Protein AF-A0ABD1SZ10-F1 (afdb_monomer)

Radius of gyration: 19.36 Å; Cα contacts (8 Å, |Δi|>4): 98; chains: 1; bounding box: 30×52×46 Å

Secondary structure (DSSP, 8-state):
-EEEEETTTEEEEES---PPPP--HHHHSEESPPGGGSS-------STTT------B-HHHHHHHHHHHHHH-GGGTT-EE-HHHHHHS-SSB--TTPPPP-----------

Solvent-accessible surface area (backbone atoms only — not comparable to full-atom values): 7546 Å² total; per-residue (Å²): 129,52,82,41,84,42,95,83,87,46,76,47,76,50,76,95,80,82,86,77,88,76,83,57,59,86,73,54,46,53,35,60,75,54,66,78,78,47,96,74,84,87,86,83,69,95,55,75,102,75,52,79,77,77,65,66,43,33,35,66,58,54,51,52,49,51,54,49,42,33,74,71,35,88,92,37,54,82,44,42,76,41,64,67,52,45,63,69,41,34,75,68,36,61,49,86,65,57,78,77,81,80,78,83,79,77,75,76,81,80,85,128

Organism: NCBI:txid126358

InterPro domains:
  IPR046700 Domain of unknown function DUF6570 [PF20209] (4-83)

Structure (mmCIF, N/CA/C/O backbone):
data_AF-A0ABD1SZ10-F1
#
_entry.id   AF-A0ABD1SZ10-F1
#
loop_
_atom_site.group_PDB
_atom_site.id
_atom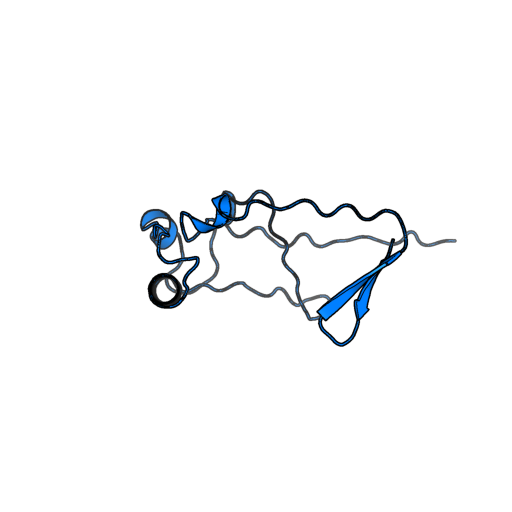_site.type_symbol
_a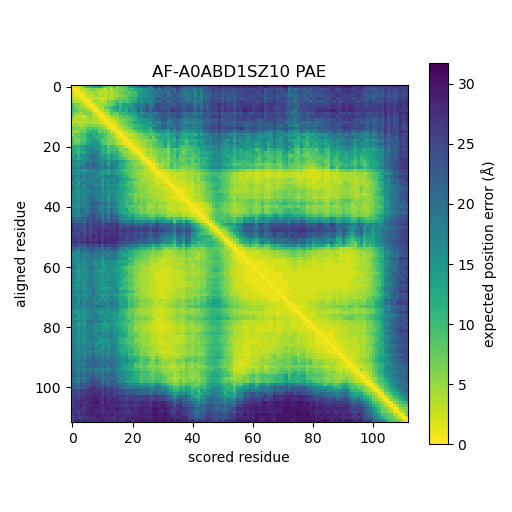tom_site.label_atom_id
_atom_site.label_alt_id
_atom_site.label_comp_id
_atom_site.label_asym_id
_atom_site.label_entity_id
_atom_site.label_seq_id
_atom_site.pdbx_PDB_ins_code
_atom_site.Cartn_x
_atom_site.Cartn_y
_atom_site.Cartn_z
_atom_site.occupancy
_atom_site.B_iso_or_equiv
_atom_site.auth_seq_id
_atom_site.auth_comp_id
_atom_site.auth_asym_id
_atom_site.auth_atom_id
_atom_site.pdbx_PDB_model_num
ATOM 1 N N . MET A 1 1 ? -7.846 29.805 -1.627 1.00 59.97 1 MET A N 1
ATOM 2 C CA . MET A 1 1 ? -8.197 28.885 -0.525 1.00 59.97 1 MET A CA 1
ATOM 3 C C . MET A 1 1 ? -6.897 28.374 0.048 1.00 59.97 1 MET A C 1
ATOM 5 O O . MET A 1 1 ? -6.086 27.885 -0.728 1.00 59.97 1 MET A O 1
ATOM 9 N N . SER A 1 2 ? -6.671 28.538 1.349 1.00 67.12 2 SER A N 1
ATOM 10 C CA . SER A 1 2 ? -5.345 28.290 1.917 1.00 67.12 2 SER A CA 1
ATOM 11 C C . SER A 1 2 ? -5.460 27.585 3.261 1.00 67.12 2 SER A C 1
ATOM 13 O O . SER A 1 2 ? -6.145 28.066 4.167 1.00 67.12 2 SER A O 1
ATOM 15 N N . VAL A 1 3 ? -4.791 26.438 3.365 1.00 71.94 3 VAL A N 1
ATOM 16 C CA . VAL A 1 3 ? -4.627 25.677 4.605 1.00 71.94 3 VAL A CA 1
ATOM 17 C C . VAL A 1 3 ? -3.220 25.945 5.114 1.00 71.94 3 VAL A C 1
ATOM 19 O O . VAL A 1 3 ? -2.247 25.730 4.393 1.00 71.94 3 VAL A O 1
ATOM 22 N N . TYR A 1 4 ? -3.110 26.429 6.347 1.00 74.38 4 TYR A N 1
ATOM 23 C CA . TYR A 1 4 ? -1.829 26.757 6.962 1.00 74.38 4 TYR A CA 1
ATOM 24 C C . TYR A 1 4 ? -1.547 25.792 8.108 1.00 74.38 4 TYR A C 1
ATOM 26 O O . TYR A 1 4 ? -2.384 25.618 8.996 1.00 74.38 4 TYR A O 1
ATOM 34 N N . LEU A 1 5 ? -0.355 25.193 8.105 1.00 75.56 5 LEU A N 1
ATOM 35 C CA . LEU A 1 5 ? 0.141 24.406 9.229 1.00 75.56 5 LEU A CA 1
ATOM 36 C C . LEU A 1 5 ? 0.782 25.357 10.246 1.00 75.56 5 LEU A C 1
ATOM 38 O O . LEU A 1 5 ? 1.835 25.940 9.985 1.00 75.56 5 LEU A O 1
ATOM 42 N N . VAL A 1 6 ? 0.149 25.527 11.403 1.00 81.94 6 VAL A N 1
ATOM 43 C CA . VAL A 1 6 ? 0.709 26.312 12.505 1.00 81.94 6 VAL A CA 1
ATOM 44 C C . VAL A 1 6 ? 1.620 25.404 13.334 1.00 81.94 6 VAL A C 1
ATOM 46 O O . VAL A 1 6 ? 1.315 24.231 13.570 1.00 81.94 6 VAL A O 1
ATOM 49 N N . LYS A 1 7 ? 2.765 25.934 13.782 1.00 67.44 7 LYS A N 1
ATOM 50 C CA . LYS A 1 7 ? 3.649 25.239 14.732 1.00 67.44 7 LYS A CA 1
ATOM 51 C C . LYS A 1 7 ? 2.823 24.803 15.950 1.00 67.44 7 LYS A C 1
ATOM 53 O O . LYS A 1 7 ? 2.261 25.650 16.631 1.00 67.44 7 LYS A O 1
ATOM 58 N N . GLY A 1 8 ? 2.755 23.493 16.200 1.00 74.25 8 GLY A N 1
ATOM 59 C CA . GLY A 1 8 ? 1.891 22.904 17.234 1.00 74.25 8 GLY A CA 1
ATOM 60 C C . GLY A 1 8 ? 0.752 22.019 16.710 1.00 74.25 8 GLY A C 1
ATOM 61 O O . GLY A 1 8 ? -0.174 21.745 17.459 1.00 74.25 8 GLY A O 1
ATOM 62 N N . GLN A 1 9 ? 0.814 21.570 15.448 1.00 66.31 9 GLN A N 1
ATOM 63 C CA . GLN A 1 9 ? -0.167 20.668 14.810 1.00 66.31 9 GLN A CA 1
ATOM 64 C C . GLN A 1 9 ? -1.591 21.238 14.669 1.00 66.31 9 GLN A C 1
ATOM 66 O O . GLN A 1 9 ? -2.528 20.507 14.364 1.00 66.31 9 GLN A O 1
ATOM 71 N N . GLN A 1 10 ? -1.766 22.548 14.841 1.00 76.31 10 GLN A N 1
ATOM 72 C CA . GLN A 1 10 ? -3.039 23.210 14.571 1.00 76.31 10 GLN A CA 1
ATOM 73 C C . GLN A 1 10 ? -3.091 23.671 13.115 1.00 76.31 10 GLN A C 1
ATOM 75 O O . GLN A 1 10 ? -2.165 24.314 12.614 1.00 76.31 10 GLN A O 1
ATOM 80 N N . TYR A 1 11 ? -4.190 23.362 12.435 1.00 79.44 11 TYR A N 1
ATOM 81 C CA . TYR A 1 11 ? -4.465 23.867 11.096 1.00 79.44 11 TYR A CA 1
ATOM 82 C C . TYR A 1 11 ? -5.272 25.162 11.193 1.00 79.44 11 TYR A C 1
ATOM 84 O O . TYR A 1 11 ? -6.282 25.222 11.895 1.00 79.44 11 TYR A O 1
ATOM 92 N N . LYS A 1 12 ? -4.836 26.205 10.481 1.00 76.69 12 LYS A N 1
ATOM 93 C CA . LYS A 1 12 ? -5.605 27.442 10.303 1.00 76.69 12 LYS A CA 1
ATOM 94 C C . LYS A 1 12 ? -6.169 27.474 8.889 1.00 76.69 12 LYS A C 1
ATOM 96 O O . LYS A 1 12 ? -5.446 27.229 7.923 1.00 76.69 12 LYS A O 1
ATOM 101 N N . TYR A 1 13 ? -7.447 27.809 8.778 1.00 81.06 13 TYR A N 1
ATOM 102 C CA . TYR A 1 13 ? -8.185 27.809 7.519 1.00 81.06 13 TYR A CA 1
ATOM 103 C C . TYR A 1 13 ? -8.595 29.237 7.147 1.00 81.06 13 TYR A C 1
ATOM 105 O O . TYR A 1 13 ? -8.999 30.011 8.016 1.00 81.06 13 TYR A O 1
ATOM 113 N N . SER A 1 14 ? -8.467 29.597 5.867 1.00 81.19 14 SER A N 1
ATOM 114 C CA . SER A 1 14 ? -8.984 30.855 5.311 1.00 81.19 14 SER A CA 1
ATOM 115 C C . SER A 1 14 ? -9.925 30.561 4.138 1.00 81.19 14 SER A C 1
ATOM 117 O O . SER A 1 14 ? -9.512 29.938 3.152 1.00 81.19 14 SER A O 1
ATOM 119 N N . GLY A 1 15 ? -11.184 31.001 4.264 1.00 78.62 15 GLY A N 1
ATOM 120 C CA . GLY A 1 15 ? -12.304 30.667 3.372 1.00 78.62 15 GLY A CA 1
ATOM 121 C C . GLY A 1 15 ? -13.161 29.493 3.874 1.00 78.62 15 GLY A C 1
ATOM 122 O O . GLY A 1 15 ? -12.976 29.015 4.991 1.00 78.62 15 GLY A O 1
ATOM 123 N N . ASN A 1 16 ? -14.097 29.022 3.044 1.00 79.38 16 ASN A N 1
ATOM 124 C CA . ASN A 1 16 ? -14.926 27.849 3.344 1.00 79.38 16 ASN A CA 1
ATOM 125 C C . ASN A 1 16 ? -14.114 26.570 3.099 1.00 79.38 16 ASN A C 1
ATOM 127 O O . ASN A 1 16 ? -13.815 26.244 1.953 1.00 79.38 16 ASN A O 1
ATOM 131 N N . VAL A 1 17 ? -13.754 25.857 4.166 1.00 70.75 17 VAL A N 1
ATOM 132 C CA . VAL A 1 17 ? -13.080 24.555 4.087 1.00 70.75 17 VAL A CA 1
ATOM 133 C C . VAL A 1 17 ? -14.035 23.487 4.59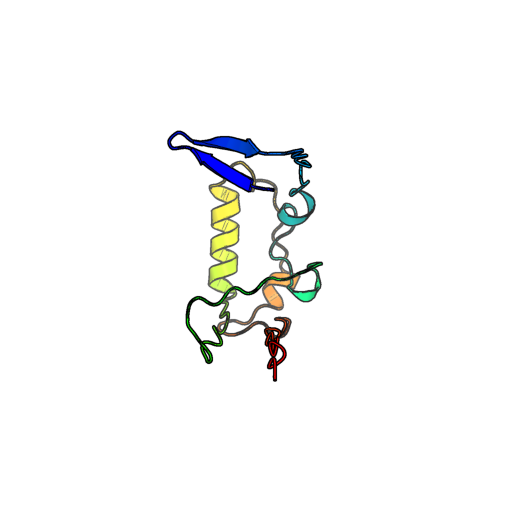4 1.00 70.75 17 VAL A C 1
ATOM 135 O O . VAL A 1 17 ? -14.527 23.575 5.716 1.00 70.75 17 VAL A O 1
ATOM 138 N N . ILE A 1 18 ? -14.283 22.477 3.765 1.00 72.25 18 ILE A N 1
ATOM 139 C CA . ILE A 1 18 ? -15.042 21.283 4.131 1.00 72.25 18 ILE A CA 1
ATOM 140 C C . ILE A 1 18 ? -14.069 20.112 4.028 1.00 72.25 18 ILE A C 1
ATOM 142 O O . ILE A 1 18 ? -13.529 19.851 2.956 1.00 72.25 18 ILE A O 1
ATOM 146 N N . ASN A 1 19 ? -13.820 19.436 5.149 1.00 70.12 19 ASN A N 1
ATOM 147 C CA . ASN A 1 19 ? -13.057 18.192 5.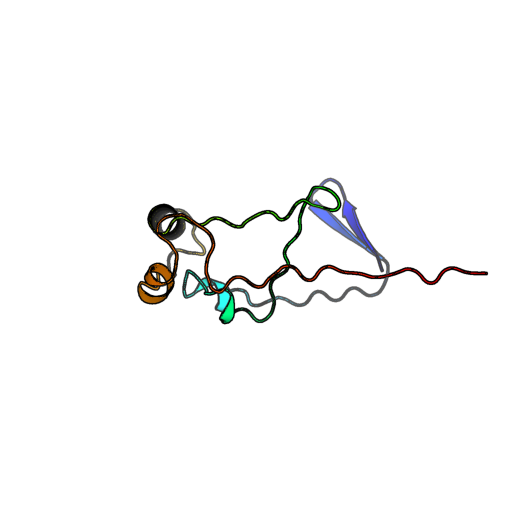167 1.00 70.12 19 ASN A CA 1
ATOM 148 C C . ASN A 1 19 ? -14.043 17.028 5.090 1.00 70.12 19 ASN A C 1
ATOM 150 O O . ASN A 1 19 ? -14.941 16.926 5.926 1.00 70.12 19 ASN A O 1
ATOM 154 N N . PHE A 1 20 ? -13.859 16.145 4.115 1.00 74.25 20 PHE A N 1
ATOM 155 C CA . PHE A 1 20 ? -14.582 14.881 4.058 1.00 74.25 20 PHE A CA 1
ATOM 156 C C . PHE A 1 20 ? -13.737 13.805 4.734 1.00 74.25 20 PHE A C 1
ATOM 158 O O . PHE A 1 20 ? -12.543 13.686 4.456 1.00 74.25 20 PHE A O 1
ATOM 165 N N . ALA A 1 21 ? -14.343 13.033 5.635 1.00 69.12 21 ALA A N 1
ATOM 166 C CA . ALA A 1 21 ? -13.700 11.835 6.152 1.00 69.12 21 ALA A CA 1
ATOM 167 C C . ALA A 1 21 ? -13.562 10.839 4.993 1.00 69.12 21 ALA A C 1
ATOM 169 O O . ALA A 1 21 ? -14.563 10.419 4.415 1.00 69.12 21 ALA A O 1
ATOM 170 N N . GLN A 1 22 ? -12.327 10.508 4.625 1.00 70.12 22 GLN A N 1
ATOM 171 C CA . GLN A 1 22 ? -12.063 9.481 3.628 1.00 70.12 22 GLN A CA 1
ATOM 172 C C . GLN A 1 22 ? -12.071 8.120 4.325 1.00 70.12 22 GLN A C 1
ATOM 174 O O . GLN A 1 22 ? -11.305 7.903 5.266 1.00 70.12 22 GLN A O 1
ATOM 179 N N . ASP A 1 23 ? -12.935 7.212 3.874 1.00 71.38 23 ASP A N 1
ATOM 180 C CA . ASP A 1 23 ? -12.879 5.820 4.309 1.00 71.38 23 ASP A CA 1
ATOM 181 C C . ASP A 1 23 ? -11.689 5.129 3.638 1.00 71.38 23 ASP A C 1
ATOM 183 O O . ASP A 1 23 ? -11.696 4.841 2.440 1.00 71.38 23 ASP A O 1
ATOM 187 N N . VAL A 1 24 ? -10.636 4.913 4.420 1.00 71.38 24 VAL A N 1
ATOM 188 C CA . VAL A 1 24 ? -9.396 4.270 3.972 1.00 71.38 24 VAL A CA 1
ATOM 189 C C . VAL A 1 24 ? -9.394 2.762 4.215 1.00 71.38 24 VAL A C 1
ATOM 191 O O . VAL A 1 24 ? -8.471 2.091 3.757 1.00 71.38 24 VAL A O 1
ATOM 194 N N . ASN A 1 25 ? -10.407 2.214 4.898 1.00 69.44 25 ASN A N 1
ATOM 195 C CA . ASN A 1 25 ? -10.447 0.784 5.222 1.00 69.44 25 ASN A CA 1
ATOM 196 C C . ASN A 1 25 ? -10.526 -0.063 3.948 1.00 69.44 25 ASN A C 1
ATOM 198 O O . ASN A 1 25 ? -9.791 -1.036 3.810 1.00 69.44 25 ASN A O 1
ATOM 202 N N . SER A 1 26 ? -11.289 0.406 2.953 1.00 69.25 26 SER A N 1
ATOM 203 C CA . SER A 1 26 ? -11.389 -0.236 1.634 1.00 69.25 26 SER A CA 1
ATOM 204 C C . SER A 1 26 ? -10.036 -0.463 0.939 1.00 69.25 26 SER A C 1
ATOM 206 O O . SER A 1 26 ? -9.894 -1.414 0.176 1.00 69.25 26 SER A O 1
ATOM 208 N N . ILE A 1 27 ? -9.029 0.373 1.225 1.00 68.38 27 ILE A N 1
ATOM 209 C CA . ILE A 1 27 ? -7.673 0.298 0.653 1.00 68.38 27 ILE A CA 1
ATOM 210 C C . ILE A 1 27 ? -6.717 -0.483 1.576 1.00 68.38 27 ILE A C 1
ATOM 212 O O . ILE A 1 27 ? -5.609 -0.844 1.186 1.00 68.38 27 ILE A O 1
ATOM 216 N N . ALA A 1 28 ? -7.106 -0.741 2.823 1.00 73.88 28 ALA A N 1
ATOM 217 C CA . ALA A 1 28 ? -6.248 -1.374 3.817 1.00 73.88 28 ALA A CA 1
ATOM 218 C C . ALA A 1 28 ? -6.591 -2.850 4.066 1.00 73.88 28 ALA A C 1
ATOM 220 O O . ALA A 1 28 ? -5.718 -3.584 4.520 1.00 73.88 28 ALA A O 1
ATOM 221 N N . ASP A 1 29 ? -7.807 -3.304 3.753 1.00 85.81 29 ASP A N 1
ATOM 222 C CA . ASP A 1 29 ? -8.278 -4.646 4.127 1.00 85.81 29 ASP A CA 1
ATOM 223 C C . ASP A 1 29 ? -7.522 -5.789 3.429 1.00 85.81 29 ASP A C 1
ATOM 225 O O . ASP A 1 29 ? -7.256 -6.829 4.042 1.00 85.81 29 ASP A O 1
ATOM 229 N N . VAL A 1 30 ? -7.148 -5.612 2.157 1.00 89.44 30 VAL A N 1
ATOM 230 C CA . VAL A 1 30 ? -6.441 -6.625 1.357 1.00 89.44 30 VAL A CA 1
ATOM 231 C C . VAL A 1 30 ? -5.192 -6.018 0.732 1.00 89.44 30 VAL A C 1
ATOM 233 O O . VAL A 1 30 ? -5.278 -5.074 -0.041 1.00 89.44 30 VAL A O 1
ATOM 236 N N . LEU A 1 31 ? -4.018 -6.570 1.041 1.00 90.56 31 LEU A N 1
ATOM 237 C CA . LEU A 1 31 ? -2.731 -6.064 0.555 1.00 90.56 31 LEU A CA 1
ATOM 238 C C . LEU A 1 31 ? -1.873 -7.179 -0.058 1.00 90.56 31 LEU A C 1
ATOM 240 O O . LEU A 1 31 ? -1.929 -8.314 0.413 1.00 90.56 31 LEU A O 1
ATOM 244 N N . PRO A 1 32 ? -0.996 -6.881 -1.030 1.00 88.50 32 PRO A N 1
ATOM 245 C CA . PRO A 1 32 ? -0.814 -5.591 -1.696 1.00 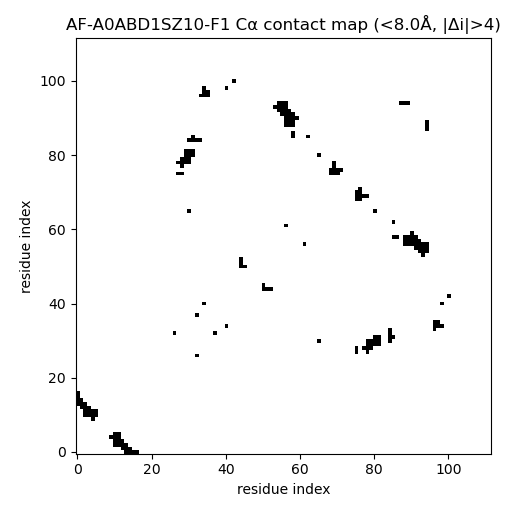88.50 32 PRO A CA 1
ATOM 246 C C . PRO A 1 32 ? -1.864 -5.361 -2.794 1.00 88.50 32 PRO A C 1
ATOM 248 O O . PRO A 1 32 ? -2.246 -6.302 -3.486 1.00 88.50 32 PRO A O 1
ATOM 251 N N . PHE A 1 33 ? -2.279 -4.105 -2.984 1.00 85.19 33 PHE A N 1
ATOM 252 C CA . PHE A 1 33 ? -3.071 -3.709 -4.152 1.00 85.19 33 PHE A CA 1
ATOM 253 C C . PHE A 1 33 ? -2.216 -3.740 -5.414 1.00 85.19 33 PHE A C 1
ATOM 255 O O . PHE A 1 33 ? -1.046 -3.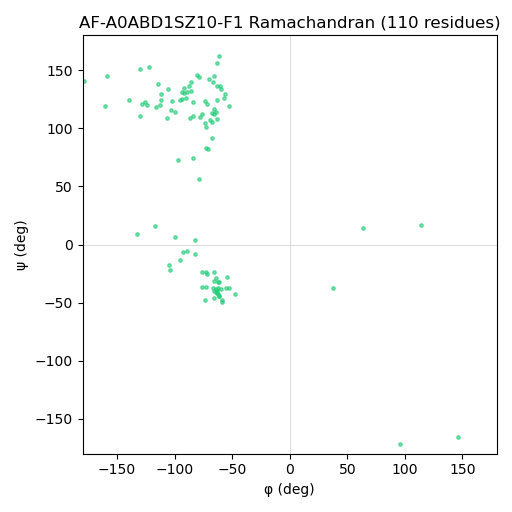340 -5.394 1.00 85.19 33 PHE A O 1
ATOM 262 N N . LYS A 1 34 ? -2.810 -4.170 -6.527 1.00 83.06 34 LYS A N 1
ATOM 263 C CA . LYS A 1 34 ? -2.176 -4.018 -7.833 1.00 83.06 34 LYS A CA 1
ATOM 264 C C . LYS A 1 34 ? -2.357 -2.584 -8.317 1.00 83.06 34 LYS A C 1
ATOM 266 O O . LYS A 1 34 ? -3.430 -2.017 -8.117 1.00 83.06 34 LYS A O 1
ATOM 271 N N . PRO A 1 35 ? -1.363 -2.013 -9.013 1.00 79.94 35 PRO A N 1
ATOM 272 C CA . PRO A 1 35 ? -1.504 -0.695 -9.619 1.00 79.94 35 PRO A CA 1
ATOM 273 C C . PRO A 1 35 ? -2.753 -0.561 -10.507 1.00 79.94 35 PRO A C 1
ATOM 275 O O . PRO A 1 35 ? -3.424 0.463 -10.464 1.00 79.94 35 PRO A O 1
ATOM 278 N N . ALA A 1 36 ? -3.105 -1.615 -11.249 1.00 80.38 36 ALA A N 1
ATOM 279 C CA . ALA A 1 36 ? -4.279 -1.644 -12.123 1.00 80.38 36 ALA A CA 1
ATOM 280 C C . ALA A 1 36 ? -5.630 -1.554 -11.384 1.00 80.38 36 ALA A C 1
ATOM 282 O O . ALA A 1 36 ? -6.617 -1.132 -11.980 1.00 80.38 36 ALA A O 1
ATOM 283 N N . ASP A 1 37 ? -5.677 -1.928 -10.101 1.00 81.19 37 ASP A N 1
ATOM 284 C CA . ASP A 1 37 ? -6.905 -1.923 -9.295 1.00 81.19 37 ASP A CA 1
ATOM 285 C C . ASP A 1 37 ? -7.129 -0.572 -8.584 1.00 81.19 37 ASP A C 1
ATOM 287 O O . ASP A 1 37 ? -8.157 -0.359 -7.939 1.00 81.19 37 ASP A O 1
ATOM 291 N N . LEU A 1 38 ? -6.168 0.355 -8.679 1.00 80.44 38 LEU A N 1
ATOM 292 C CA . LEU A 1 38 ? -6.251 1.679 -8.068 1.00 80.44 38 LEU A CA 1
ATOM 293 C C . LEU A 1 38 ? -6.946 2.668 -9.009 1.00 80.44 38 LEU A C 1
ATOM 295 O O . LEU A 1 38 ? -6.627 2.762 -10.190 1.00 80.44 38 LEU A O 1
ATOM 299 N N . SER A 1 39 ? -7.852 3.483 -8.464 1.00 80.50 39 SER A N 1
ATOM 300 C CA . SER A 1 39 ? -8.582 4.496 -9.240 1.00 80.50 39 SER A CA 1
ATOM 301 C C . SER A 1 39 ? -7.680 5.590 -9.818 1.00 80.50 39 SER A C 1
ATOM 303 O O . SER A 1 39 ? -8.017 6.204 -10.825 1.00 80.50 39 SER A O 1
ATOM 305 N N . ALA A 1 40 ? -6.561 5.877 -9.151 1.00 77.00 40 ALA A N 1
ATOM 306 C CA . ALA A 1 40 ? -5.559 6.833 -9.598 1.00 77.00 40 ALA A CA 1
ATOM 307 C C . ALA A 1 40 ? -4.214 6.554 -8.917 1.00 77.00 40 ALA A C 1
ATOM 309 O O . ALA A 1 40 ? -4.168 6.194 -7.739 1.00 77.00 40 ALA A O 1
ATOM 310 N N . ILE A 1 41 ? -3.117 6.784 -9.642 1.00 75.94 41 ILE A N 1
ATOM 311 C CA . ILE A 1 41 ? -1.749 6.709 -9.119 1.00 75.94 41 ILE A CA 1
ATOM 312 C C . ILE A 1 41 ? -1.054 8.030 -9.424 1.00 75.94 41 ILE A C 1
ATOM 314 O O . ILE A 1 41 ? -0.953 8.430 -10.581 1.00 75.94 41 ILE A O 1
ATOM 318 N N . LEU A 1 42 ? -0.557 8.701 -8.384 1.00 75.44 42 LEU A N 1
ATOM 319 C CA . LEU A 1 42 ? 0.260 9.903 -8.521 1.00 75.44 42 LEU A CA 1
ATOM 320 C C . LEU A 1 42 ? 1.730 9.553 -8.285 1.00 75.44 42 LEU A C 1
ATOM 322 O O . LEU A 1 42 ? 2.120 9.182 -7.178 1.00 75.44 42 LEU A O 1
ATOM 326 N N . ILE A 1 43 ? 2.554 9.714 -9.319 1.00 72.19 43 ILE A N 1
ATOM 327 C CA . ILE A 1 43 ? 4.005 9.536 -9.240 1.00 72.19 43 ILE A CA 1
ATOM 328 C C . ILE A 1 43 ? 4.659 10.914 -9.122 1.00 72.19 43 ILE A C 1
ATOM 330 O O . ILE A 1 43 ? 4.608 11.709 -10.054 1.00 72.19 43 ILE A O 1
ATOM 334 N N . VAL A 1 44 ? 5.299 11.200 -7.984 1.00 68.44 44 VAL A N 1
ATOM 335 C CA . VAL A 1 44 ? 6.026 12.463 -7.767 1.00 68.44 44 VAL A CA 1
ATOM 336 C C . VAL A 1 44 ? 7.532 12.208 -7.816 1.00 68.44 44 VAL A C 1
ATOM 338 O O . VAL A 1 44 ? 8.107 11.618 -6.896 1.00 68.44 44 VAL A O 1
ATOM 341 N N . SER A 1 45 ? 8.203 12.673 -8.872 1.00 63.66 45 SER A N 1
ATOM 342 C CA . SER A 1 45 ? 9.664 12.646 -8.966 1.00 63.66 45 SER A CA 1
ATOM 343 C C . SER A 1 45 ? 10.260 13.939 -8.390 1.00 63.66 45 SER A C 1
ATOM 345 O O . SER A 1 45 ? 9.911 15.054 -8.765 1.00 63.66 45 SER A O 1
ATOM 347 N N . ARG A 1 46 ? 11.193 13.812 -7.437 1.00 61.78 46 ARG A N 1
ATOM 348 C CA . ARG A 1 46 ? 12.037 14.932 -6.979 1.00 61.78 46 ARG A CA 1
ATOM 349 C C . ARG A 1 46 ? 13.376 14.880 -7.699 1.00 61.78 46 ARG A C 1
ATOM 351 O O . ARG A 1 46 ? 14.351 14.472 -7.076 1.00 61.78 46 ARG A O 1
ATOM 358 N N . THR A 1 47 ? 13.428 15.216 -8.987 1.00 52.00 47 THR A N 1
ATOM 359 C CA . THR A 1 47 ? 14.617 15.758 -9.692 1.00 52.00 47 THR A CA 1
ATOM 360 C C . THR A 1 47 ? 14.266 16.037 -11.158 1.00 52.00 47 THR A C 1
ATOM 362 O O . THR A 1 47 ? 13.479 15.308 -11.745 1.00 52.00 47 THR A O 1
ATOM 365 N N . GLY A 1 48 ? 14.779 17.142 -11.709 1.00 55.91 48 GLY A N 1
ATOM 366 C CA . GLY A 1 48 ? 14.306 17.746 -12.960 1.00 55.91 48 GLY A CA 1
ATOM 367 C C . GLY A 1 48 ? 14.426 16.882 -14.219 1.00 55.91 48 GLY A C 1
ATOM 368 O 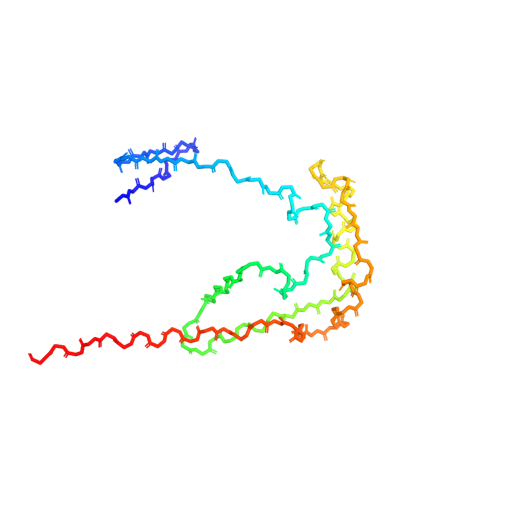O . GLY A 1 48 ? 15.187 15.922 -14.224 1.00 55.91 48 GLY A O 1
ATOM 369 N N . ALA A 1 49 ? 13.666 17.294 -15.244 1.00 52.66 49 ALA A N 1
ATOM 370 C CA . ALA A 1 49 ? 13.579 16.917 -16.670 1.00 52.66 49 ALA A CA 1
ATOM 371 C C . ALA A 1 49 ? 13.749 15.442 -17.102 1.00 52.66 49 ALA A C 1
ATOM 373 O O . ALA A 1 49 ? 13.044 15.016 -18.001 1.00 52.66 49 ALA A O 1
ATOM 374 N N . ASN A 1 50 ? 14.628 14.652 -16.484 1.00 52.00 50 ASN A N 1
ATOM 375 C CA . ASN A 1 50 ? 15.020 13.312 -16.929 1.00 52.00 50 ASN A CA 1
ATOM 376 C C . ASN A 1 50 ? 15.020 12.254 -15.808 1.00 52.00 50 ASN A C 1
ATOM 378 O O . ASN A 1 50 ? 15.509 11.143 -16.008 1.00 52.00 50 ASN A O 1
ATOM 382 N N . ALA A 1 51 ? 14.515 12.558 -14.607 1.00 51.94 51 ALA A N 1
ATOM 383 C CA . ALA A 1 51 ? 14.491 11.586 -13.514 1.00 51.94 51 ALA A CA 1
ATOM 384 C C . ALA A 1 51 ? 13.259 10.668 -13.601 1.00 51.94 51 ALA A C 1
ATOM 386 O O . ALA A 1 51 ? 12.323 10.780 -12.805 1.00 51.94 51 ALA A O 1
ATOM 387 N N . ILE A 1 52 ? 13.274 9.722 -14.545 1.00 54.84 52 ILE A N 1
ATOM 388 C CA . ILE A 1 52 ? 12.383 8.557 -14.500 1.00 54.84 52 ILE A CA 1
ATOM 389 C C . ILE A 1 52 ? 12.833 7.718 -13.301 1.00 54.84 52 ILE A C 1
ATOM 391 O O . ILE A 1 52 ? 13.746 6.897 -13.396 1.00 54.84 52 ILE A O 1
ATOM 395 N N . LYS A 1 53 ? 12.238 7.951 -12.127 1.00 56.56 53 LYS A N 1
ATOM 396 C CA . LYS A 1 53 ? 12.416 7.031 -11.003 1.00 56.56 53 LYS A CA 1
ATOM 397 C C . LYS A 1 53 ? 11.702 5.733 -11.349 1.00 56.56 53 LYS A C 1
ATOM 399 O O . LYS A 1 53 ? 10.478 5.667 -11.341 1.00 56.56 53 LYS A O 1
ATOM 404 N N . GLN A 1 54 ? 12.493 4.715 -11.653 1.00 63.88 54 GLN A N 1
ATOM 405 C CA . GLN A 1 54 ? 12.027 3.345 -11.777 1.00 63.88 54 GLN A CA 1
ATOM 406 C C . GLN A 1 54 ? 11.593 2.868 -10.385 1.00 63.88 54 GLN A C 1
ATOM 408 O O . GLN A 1 54 ? 12.409 2.791 -9.465 1.00 63.88 54 GLN A O 1
ATOM 413 N N . PHE A 1 55 ? 10.295 2.621 -10.202 1.00 73.12 55 PHE A N 1
ATOM 414 C CA . PHE A 1 55 ? 9.792 1.955 -9.003 1.00 73.12 55 PHE A CA 1
ATOM 415 C C . PHE A 1 55 ? 10.179 0.484 -9.088 1.00 73.12 55 PHE A C 1
ATOM 417 O O . PHE A 1 55 ? 9.545 -0.285 -9.806 1.00 73.12 55 PHE A O 1
ATOM 424 N N . CYS A 1 56 ? 11.236 0.108 -8.375 1.00 79.75 56 CYS A N 1
ATOM 425 C CA . CYS A 1 56 ? 11.619 -1.288 -8.226 1.00 79.75 56 CYS A CA 1
ATOM 426 C C . CYS A 1 56 ? 10.969 -1.866 -6.971 1.00 79.75 56 CYS A C 1
ATOM 428 O O . CYS A 1 56 ? 11.001 -1.254 -5.902 1.00 79.75 56 CYS A O 1
ATOM 430 N N . VAL A 1 57 ? 10.405 -3.057 -7.113 1.00 85.56 57 VAL A N 1
ATOM 431 C CA . VAL A 1 57 ? 9.818 -3.836 -6.030 1.00 85.56 57 VAL A CA 1
ATOM 432 C C . VAL A 1 57 ? 10.508 -5.191 -5.946 1.00 85.56 57 VAL A C 1
ATOM 434 O O . VAL A 1 57 ? 11.013 -5.723 -6.938 1.00 85.56 57 VAL A O 1
ATOM 437 N N . CYS A 1 58 ? 10.513 -5.762 -4.747 1.00 90.06 58 CYS A N 1
ATOM 438 C CA . CYS A 1 58 ? 11.063 -7.083 -4.493 1.00 90.06 58 CYS A CA 1
ATOM 439 C C . CYS A 1 58 ? 10.022 -7.886 -3.727 1.00 90.06 58 CYS A C 1
ATOM 441 O O . CYS A 1 58 ? 9.773 -7.629 -2.547 1.00 90.06 58 CYS A O 1
ATOM 443 N N . ARG A 1 59 ? 9.449 -8.901 -4.384 1.00 91.25 59 ARG A N 1
ATOM 444 C CA . ARG A 1 59 ? 8.366 -9.723 -3.825 1.00 91.25 59 ARG A CA 1
ATOM 445 C C . ARG A 1 59 ? 8.639 -10.213 -2.403 1.00 91.25 59 ARG A C 1
ATOM 447 O O . ARG A 1 59 ? 7.731 -10.240 -1.576 1.00 91.25 59 ARG A O 1
ATOM 454 N N . GLU A 1 60 ? 9.864 -10.655 -2.123 1.00 92.50 60 GLU A N 1
ATOM 455 C CA . GLU A 1 60 ? 10.195 -11.202 -0.805 1.00 92.50 60 GLU A CA 1
ATOM 456 C C . GLU A 1 60 ? 10.288 -10.106 0.262 1.00 92.50 60 GLU A C 1
ATOM 458 O O . GLU A 1 60 ? 9.819 -10.307 1.384 1.00 92.50 60 GLU A O 1
ATOM 463 N N . TYR A 1 61 ? 10.810 -8.932 -0.098 1.00 92.38 61 TYR A N 1
ATOM 464 C CA . TYR A 1 61 ? 10.845 -7.778 0.795 1.00 92.38 61 TYR A CA 1
ATOM 465 C C . TYR A 1 61 ? 9.432 -7.275 1.106 1.00 92.38 61 TYR A C 1
ATOM 467 O O . TYR A 1 61 ? 9.090 -7.103 2.275 1.00 92.38 61 TYR A O 1
ATOM 475 N N . ASP A 1 62 ? 8.580 -7.144 0.087 1.00 91.12 62 ASP A N 1
ATOM 476 C CA . ASP A 1 62 ? 7.193 -6.700 0.253 1.00 91.12 62 ASP A CA 1
ATOM 477 C C . ASP A 1 62 ? 6.397 -7.677 1.120 1.00 91.12 62 ASP A C 1
ATOM 479 O O . ASP A 1 62 ? 5.687 -7.278 2.045 1.00 91.12 62 ASP A O 1
ATOM 483 N N . ARG A 1 63 ? 6.579 -8.986 0.905 1.00 93.44 63 ARG A N 1
ATOM 484 C CA . ARG A 1 63 ? 5.970 -10.024 1.744 1.00 93.44 63 ARG A CA 1
ATOM 485 C C . ARG A 1 63 ? 6.390 -9.880 3.209 1.00 93.44 63 ARG A C 1
ATOM 487 O O . ARG A 1 63 ? 5.540 -9.951 4.097 1.00 93.44 63 ARG A O 1
ATOM 494 N N . GLN A 1 64 ? 7.683 -9.701 3.480 1.00 94.56 64 GLN A N 1
ATOM 495 C CA . GLN A 1 64 ? 8.187 -9.524 4.845 1.00 94.56 64 GLN A CA 1
ATOM 496 C C . GLN A 1 64 ? 7.688 -8.218 5.473 1.00 94.56 64 GLN A C 1
ATOM 498 O O . GLN A 1 64 ? 7.299 -8.214 6.644 1.00 94.56 64 GLN A O 1
ATOM 503 N N . ALA A 1 65 ? 7.638 -7.135 4.699 1.00 93.00 65 ALA A N 1
ATOM 504 C CA . ALA A 1 65 ? 7.120 -5.847 5.136 1.00 93.00 65 ALA A CA 1
ATOM 505 C C . ALA A 1 65 ? 5.638 -5.937 5.528 1.00 93.00 65 ALA A C 1
ATOM 507 O O . ALA A 1 65 ? 5.273 -5.468 6.604 1.00 93.00 65 ALA A O 1
ATOM 508 N N . LEU A 1 66 ? 4.802 -6.612 4.731 1.00 93.06 66 LEU A N 1
ATOM 509 C CA . LEU A 1 66 ? 3.384 -6.826 5.044 1.00 93.06 66 LEU A CA 1
ATOM 510 C C . LEU A 1 66 ? 3.185 -7.676 6.304 1.00 93.06 66 LEU A C 1
ATOM 512 O O . LEU A 1 66 ? 2.347 -7.356 7.147 1.00 93.06 66 LEU A O 1
ATOM 516 N N . VAL A 1 67 ? 3.987 -8.731 6.483 1.00 94.31 67 VAL A N 1
ATOM 517 C CA . VAL A 1 67 ? 3.964 -9.536 7.717 1.00 94.31 67 VAL A CA 1
ATOM 518 C C . VAL A 1 67 ? 4.344 -8.679 8.926 1.00 94.31 67 VAL A C 1
ATOM 520 O O . VAL A 1 67 ? 3.667 -8.723 9.955 1.00 94.31 67 VAL A O 1
ATOM 523 N N . ARG A 1 68 ? 5.390 -7.856 8.797 1.00 94.69 68 ARG A N 1
ATOM 524 C CA . ARG A 1 68 ? 5.819 -6.934 9.853 1.00 94.69 68 ARG A CA 1
ATOM 525 C C . ARG A 1 68 ? 4.738 -5.898 10.158 1.00 94.69 68 ARG A C 1
ATOM 527 O O . ARG A 1 68 ? 4.497 -5.621 11.332 1.00 94.69 68 ARG A O 1
ATOM 534 N N . LEU A 1 69 ? 4.082 -5.353 9.137 1.00 92.62 69 LEU A N 1
ATOM 535 C CA . LEU A 1 69 ? 2.998 -4.385 9.278 1.00 92.62 69 LEU A CA 1
ATOM 536 C C . LEU A 1 69 ? 1.847 -4.978 10.096 1.00 92.62 69 LEU A C 1
ATOM 538 O O . LEU A 1 69 ? 1.442 -4.388 11.097 1.00 92.62 69 LEU A O 1
ATOM 542 N N . LYS A 1 70 ? 1.413 -6.192 9.738 1.00 92.44 70 LYS A N 1
ATOM 543 C CA . LYS A 1 70 ? 0.348 -6.922 10.434 1.00 92.44 70 LYS A CA 1
ATOM 544 C C . LYS A 1 70 ? 0.667 -7.189 11.907 1.00 92.44 70 LYS A C 1
ATOM 546 O O . LYS A 1 70 ? -0.207 -7.099 12.763 1.00 92.44 70 LYS A O 1
ATOM 551 N N . GLN A 1 71 ? 1.923 -7.500 12.219 1.00 93.62 71 GLN A N 1
ATOM 552 C CA . GLN A 1 71 ? 2.352 -7.793 13.591 1.00 93.62 71 GLN A CA 1
ATOM 553 C C . GLN A 1 71 ? 2.498 -6.540 14.463 1.00 93.62 71 GLN A C 1
ATOM 555 O O . GLN A 1 71 ? 2.207 -6.586 15.656 1.00 93.62 71 GLN A O 1
ATOM 560 N N . ASN A 1 72 ? 2.967 -5.428 13.889 1.00 93.69 72 ASN A N 1
ATOM 561 C CA . ASN A 1 72 ? 3.427 -4.279 14.674 1.00 93.69 72 ASN A CA 1
ATOM 562 C C . ASN A 1 72 ? 2.458 -3.093 14.682 1.00 93.69 72 ASN A C 1
ATOM 564 O O . ASN A 1 72 ? 2.582 -2.231 15.549 1.00 93.69 72 ASN A O 1
ATOM 568 N N . HIS A 1 73 ? 1.502 -3.022 13.754 1.00 88.38 73 HIS A N 1
ATOM 569 C CA . HIS A 1 73 ? 0.631 -1.858 13.631 1.00 88.38 73 HIS A CA 1
ATOM 570 C C . HIS A 1 73 ? -0.817 -2.183 13.989 1.00 88.38 73 HIS A C 1
ATOM 572 O O . HIS A 1 73 ? -1.456 -3.003 13.335 1.00 88.38 73 HIS A O 1
ATOM 578 N N . ILE A 1 74 ? -1.354 -1.498 15.005 1.00 87.31 74 ILE A N 1
ATOM 579 C CA . ILE A 1 74 ? -2.693 -1.761 15.560 1.00 87.31 74 ILE A CA 1
ATOM 580 C C . ILE A 1 74 ? -3.805 -1.706 14.507 1.00 87.31 74 ILE A C 1
ATOM 582 O O . ILE A 1 74 ? -4.703 -2.537 14.544 1.00 87.31 74 ILE A O 1
ATOM 586 N N . TYR A 1 75 ? -3.697 -0.790 13.542 1.00 85.50 75 TYR A N 1
ATOM 587 C CA . TYR A 1 75 ? -4.704 -0.588 12.496 1.00 85.50 75 TYR A CA 1
ATOM 588 C C . TYR A 1 75 ? -4.581 -1.559 11.311 1.00 85.50 75 TYR A C 1
ATOM 590 O O . TYR A 1 75 ? -5.456 -1.571 10.461 1.00 85.50 75 TYR A O 1
ATOM 598 N N . TYR A 1 76 ? -3.513 -2.363 11.239 1.00 86.94 76 TYR A N 1
ATOM 599 C CA . TYR A 1 76 ? -3.298 -3.325 10.148 1.00 86.94 76 TYR A CA 1
ATOM 600 C C . TYR A 1 76 ? -3.276 -4.781 10.645 1.00 86.94 76 TYR A C 1
ATOM 602 O O . TYR A 1 76 ? -2.810 -5.671 9.939 1.00 86.94 76 TYR A O 1
ATOM 610 N N . ARG A 1 77 ? -3.751 -5.061 11.864 1.00 86.69 77 ARG A N 1
ATOM 611 C CA . ARG A 1 77 ? -3.740 -6.425 12.426 1.00 86.69 77 ARG A CA 1
ATOM 612 C C . ARG A 1 77 ? -4.653 -7.389 11.680 1.00 86.69 77 ARG A C 1
ATOM 614 O O . ARG A 1 77 ? -4.32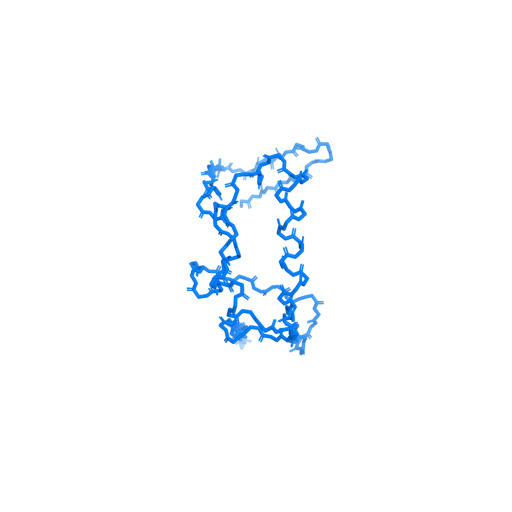2 -8.568 11.581 1.00 86.69 77 ARG A O 1
ATOM 621 N N . ASP A 1 78 ? -5.743 -6.878 11.123 1.00 89.31 78 ASP A N 1
ATOM 622 C CA . ASP A 1 78 ? -6.796 -7.692 10.513 1.00 89.31 78 ASP A CA 1
ATOM 623 C C . ASP A 1 78 ? -6.695 -7.764 8.984 1.00 89.31 78 ASP A C 1
ATOM 625 O O . ASP A 1 78 ? -7.533 -8.383 8.333 1.00 89.31 78 ASP A O 1
ATOM 629 N N . ILE A 1 79 ? -5.622 -7.220 8.396 1.00 91.25 79 ILE A N 1
ATOM 630 C CA . ILE A 1 79 ? -5.439 -7.254 6.943 1.00 91.25 79 ILE A CA 1
ATOM 631 C C . ILE A 1 79 ? -5.247 -8.672 6.414 1.00 91.25 79 ILE A C 1
ATOM 633 O O . ILE A 1 79 ? -4.571 -9.523 7.018 1.00 91.25 79 ILE A O 1
ATOM 637 N N . THR A 1 80 ? -5.766 -8.904 5.218 1.00 91.88 80 THR A N 1
ATOM 638 C CA . THR A 1 80 ? -5.533 -10.117 4.444 1.00 91.88 80 THR A CA 1
ATOM 639 C C . THR A 1 80 ? -4.388 -9.885 3.470 1.00 91.88 80 THR A C 1
ATOM 641 O O . THR A 1 80 ? -4.412 -8.962 2.664 1.00 91.88 80 THR A O 1
ATOM 644 N N . ILE A 1 81 ? -3.365 -10.739 3.539 1.00 92.56 81 ILE A N 1
ATOM 645 C CA . ILE A 1 81 ? -2.260 -10.700 2.581 1.00 92.56 81 ILE A CA 1
ATOM 646 C C . ILE A 1 81 ? -2.647 -11.551 1.370 1.00 92.56 81 ILE A C 1
ATOM 648 O O . ILE A 1 81 ? -2.685 -12.783 1.470 1.00 92.56 81 ILE A O 1
ATOM 652 N N . ASP A 1 82 ? -2.914 -10.911 0.235 1.00 91.06 82 ASP A N 1
ATOM 653 C CA . ASP A 1 82 ? -3.232 -11.601 -1.007 1.00 91.06 82 ASP A CA 1
ATOM 654 C C . ASP A 1 82 ? -1.972 -12.194 -1.654 1.00 91.06 82 ASP A C 1
ATOM 656 O O . ASP A 1 82 ? -1.073 -11.514 -2.159 1.00 91.06 82 ASP A O 1
ATOM 660 N N . LYS A 1 83 ? -1.929 -13.527 -1.668 1.00 90.00 83 LYS A N 1
ATOM 661 C CA . LYS A 1 83 ? -0.839 -14.299 -2.267 1.00 90.00 83 LYS A CA 1
ATOM 662 C C . LYS A 1 83 ? -0.849 -14.235 -3.791 1.00 90.00 83 LYS A C 1
ATOM 664 O O . LYS A 1 83 ? 0.201 -14.469 -4.386 1.00 90.00 83 LYS A O 1
ATOM 669 N N . LEU A 1 84 ? -1.998 -13.993 -4.425 1.00 89.31 84 LEU A N 1
ATOM 670 C CA . LEU A 1 84 ? -2.086 -13.891 -5.881 1.00 89.31 84 LEU A CA 1
ATOM 671 C C . LEU A 1 84 ? -1.484 -12.571 -6.352 1.00 89.31 84 LEU A C 1
ATOM 673 O O . LEU A 1 84 ? -0.605 -12.597 -7.209 1.00 89.31 84 LEU A O 1
ATOM 677 N N . SER A 1 85 ? -1.852 -11.455 -5.722 1.00 86.75 85 SER A N 1
ATOM 678 C CA . SER A 1 85 ? -1.240 -10.148 -5.990 1.00 86.75 85 SER A CA 1
ATOM 679 C C . SER A 1 85 ? 0.255 -10.120 -5.659 1.00 86.75 85 SER A C 1
ATOM 681 O O . SER A 1 85 ? 1.051 -9.606 -6.434 1.00 86.75 85 SER A O 1
ATOM 683 N N . LEU A 1 86 ? 0.709 -10.787 -4.592 1.00 88.81 86 LEU A N 1
ATOM 684 C CA . LEU A 1 86 ? 2.154 -10.941 -4.356 1.00 88.81 86 LEU A CA 1
ATOM 685 C C . LEU A 1 86 ? 2.872 -11.727 -5.465 1.00 88.81 86 LEU A C 1
ATOM 687 O O . LEU A 1 86 ? 4.046 -11.483 -5.736 1.00 88.81 86 LEU A O 1
ATOM 691 N N . LYS A 1 87 ? 2.209 -12.700 -6.101 1.00 88.62 87 LYS A N 1
ATOM 692 C CA . LYS A 1 87 ? 2.816 -13.490 -7.183 1.00 88.62 87 LYS A CA 1
ATOM 693 C C . LYS A 1 87 ? 2.963 -12.707 -8.484 1.00 88.62 87 LYS A C 1
ATOM 695 O O . LYS A 1 87 ? 3.821 -13.102 -9.274 1.00 88.62 87 LYS A O 1
ATOM 700 N N . THR A 1 88 ? 2.174 -11.656 -8.706 1.00 87.31 88 THR A N 1
ATOM 701 C CA . THR A 1 88 ? 2.321 -10.796 -9.890 1.00 87.31 88 THR A CA 1
ATOM 702 C C . THR A 1 88 ? 3.513 -9.851 -9.756 1.00 87.31 88 THR A C 1
ATOM 704 O O . THR A 1 88 ? 4.100 -9.473 -10.762 1.00 87.31 88 THR A O 1
ATOM 707 N N . LEU A 1 89 ? 3.952 -9.539 -8.530 1.00 87.62 89 LEU A N 1
ATOM 708 C CA . LEU A 1 89 ? 5.144 -8.717 -8.318 1.00 87.62 89 LEU A CA 1
ATOM 709 C C . LEU A 1 89 ? 6.421 -9.430 -8.791 1.00 87.62 89 LEU A C 1
ATOM 711 O O . LEU A 1 89 ? 6.587 -10.627 -8.517 1.00 87.62 89 LEU A O 1
ATOM 715 N N . PRO A 1 90 ? 7.369 -8.727 -9.431 1.00 88.31 90 PRO A N 1
ATOM 716 C CA . PRO A 1 90 ? 8.659 -9.294 -9.804 1.00 88.31 90 PRO A CA 1
ATOM 717 C C . PRO A 1 90 ? 9.473 -9.715 -8.570 1.00 88.31 90 PRO A C 1
ATOM 719 O O . PRO A 1 90 ? 9.278 -9.229 -7.453 1.00 88.31 90 PRO A O 1
ATOM 722 N N . LYS A 1 91 ? 10.405 -10.658 -8.761 1.00 87.75 91 LYS A N 1
ATOM 723 C CA . LYS A 1 91 ? 11.349 -11.039 -7.694 1.00 87.75 91 LYS A CA 1
ATOM 724 C C . LYS A 1 91 ? 12.239 -9.861 -7.304 1.00 87.75 91 LYS A C 1
ATOM 726 O O . LYS A 1 91 ? 12.495 -9.686 -6.121 1.00 87.75 91 LYS A O 1
ATOM 731 N N . ASP A 1 92 ? 12.670 -9.095 -8.295 1.00 88.62 92 ASP A N 1
ATOM 732 C CA . ASP A 1 92 ? 13.403 -7.840 -8.172 1.00 88.62 92 ASP A CA 1
ATOM 733 C C . ASP A 1 92 ? 13.248 -7.102 -9.509 1.00 88.62 92 ASP A C 1
ATOM 735 O O . ASP A 1 92 ? 13.578 -7.669 -10.555 1.00 88.62 92 ASP A O 1
ATOM 739 N N . GLY A 1 93 ? 12.650 -5.911 -9.506 1.00 84.88 93 GLY A N 1
ATOM 740 C CA . GLY A 1 93 ? 12.452 -5.118 -10.721 1.00 84.88 93 GLY A CA 1
ATOM 741 C C . GLY A 1 93 ? 11.170 -4.293 -10.728 1.00 84.88 93 GLY A C 1
ATOM 742 O O . GLY A 1 93 ? 10.528 -4.099 -9.700 1.00 84.88 93 GLY A O 1
ATOM 743 N N . ILE A 1 94 ? 10.799 -3.788 -11.902 1.00 81.69 94 ILE A N 1
ATOM 744 C CA . ILE A 1 94 ? 9.636 -2.909 -12.079 1.00 81.69 94 ILE A CA 1
ATOM 745 C C . ILE A 1 94 ? 8.373 -3.765 -12.277 1.00 81.69 94 ILE A C 1
ATOM 747 O O . ILE A 1 94 ? 8.416 -4.697 -13.084 1.00 81.69 94 ILE A O 1
ATOM 751 N N . PRO A 1 95 ? 7.257 -3.491 -11.572 1.00 81.31 95 PRO A N 1
ATOM 752 C CA . PRO A 1 95 ? 5.981 -4.145 -11.853 1.00 81.31 95 PRO A CA 1
ATOM 753 C C . PRO A 1 95 ? 5.524 -3.878 -13.292 1.00 81.31 95 PRO A C 1
ATOM 755 O O . PRO A 1 95 ? 5.529 -2.730 -13.730 1.00 81.31 95 PRO A O 1
ATOM 758 N N . GLU A 1 96 ? 5.075 -4.915 -14.000 1.00 78.12 96 GLU A N 1
ATOM 759 C CA . GLU A 1 96 ? 4.559 -4.788 -15.376 1.00 78.12 96 GLU A CA 1
ATOM 760 C C . GLU A 1 96 ? 3.324 -3.875 -15.450 1.00 78.12 96 GLU A C 1
ATOM 762 O O . GLU A 1 96 ? 3.155 -3.131 -16.411 1.00 78.12 96 GLU A O 1
ATOM 767 N N . ASP A 1 97 ? 2.513 -3.868 -14.391 1.00 75.81 97 ASP A N 1
ATOM 768 C CA . ASP A 1 97 ? 1.250 -3.125 -14.317 1.00 75.81 97 ASP A CA 1
ATOM 769 C C . ASP A 1 97 ? 1.434 -1.637 -13.947 1.00 75.81 97 ASP A C 1
ATOM 771 O O . ASP A 1 97 ? 0.456 -0.926 -13.707 1.00 75.81 97 ASP A O 1
ATOM 775 N N . MET A 1 98 ? 2.673 -1.149 -13.815 1.00 75.19 98 MET A N 1
ATOM 776 C CA . MET A 1 98 ? 2.939 0.225 -13.383 1.00 75.19 98 MET A CA 1
ATOM 777 C C . MET A 1 98 ? 2.619 1.217 -14.517 1.00 75.19 98 MET A C 1
ATOM 779 O O . MET A 1 98 ? 3.211 1.111 -15.593 1.00 75.19 98 MET A O 1
ATOM 783 N N . PRO A 1 99 ? 1.739 2.217 -14.304 1.00 68.25 99 PRO A N 1
ATOM 784 C CA . PRO A 1 99 ? 1.469 3.215 -15.329 1.00 68.25 99 PRO A CA 1
ATOM 785 C C . PRO A 1 99 ? 2.735 4.018 -15.638 1.00 68.25 99 PRO A C 1
ATOM 787 O O . PRO A 1 99 ? 3.459 4.446 -14.733 1.00 68.25 99 PRO A O 1
ATOM 790 N N . HIS A 1 100 ? 2.990 4.245 -16.926 1.00 63.03 100 HIS A N 1
ATOM 791 C CA . HIS A 1 100 ? 4.019 5.183 -17.358 1.00 63.03 100 HIS A CA 1
ATOM 792 C C . HIS A 1 100 ? 3.677 6.579 -16.828 1.00 63.03 100 HIS A C 1
ATOM 794 O O . HIS A 1 100 ? 2.517 6.995 -16.858 1.00 63.03 100 HIS A O 1
ATOM 800 N N . ALA A 1 101 ? 4.679 7.295 -16.312 1.00 58.75 101 ALA A N 1
ATOM 801 C CA . ALA A 1 101 ? 4.481 8.666 -15.867 1.00 58.75 101 ALA A CA 1
ATOM 802 C C . ALA A 1 101 ? 3.943 9.497 -17.042 1.00 58.75 101 ALA A C 1
ATOM 804 O O . ALA A 1 101 ? 4.532 9.494 -18.122 1.00 58.75 101 ALA A O 1
ATOM 805 N N . LEU A 1 102 ? 2.819 10.183 -16.833 1.00 48.16 102 LEU A N 1
ATOM 806 C CA . LEU A 1 102 ? 2.343 11.188 -17.774 1.00 48.16 102 LEU A CA 1
ATOM 807 C C . LEU A 1 102 ? 3.370 12.323 -17.768 1.00 48.16 102 LEU A C 1
ATOM 809 O O . LEU A 1 102 ? 3.548 12.996 -16.752 1.00 48.16 102 LEU A O 1
ATOM 813 N N . GLU A 1 103 ? 4.080 12.503 -18.877 1.00 47.25 103 GLU A N 1
ATOM 814 C CA . GLU A 1 103 ? 4.861 13.714 -19.097 1.00 47.25 103 GLU A CA 1
ATOM 815 C C . GLU A 1 103 ? 3.873 14.868 -19.262 1.00 47.25 103 GLU A C 1
ATOM 817 O O . GLU A 1 103 ? 3.186 14.978 -20.281 1.00 47.25 103 GLU A O 1
ATOM 822 N N . ASP A 1 104 ? 3.755 15.700 -18.229 1.00 45.75 104 ASP A N 1
ATOM 823 C CA . ASP A 1 104 ? 2.953 16.917 -18.273 1.00 45.75 104 ASP A CA 1
ATOM 824 C C . ASP A 1 104 ? 3.659 17.936 -19.182 1.00 45.75 104 ASP A C 1
ATOM 826 O O . ASP A 1 104 ? 4.421 18.795 -18.739 1.00 45.75 104 ASP A O 1
ATOM 830 N N . ASN A 1 105 ? 3.460 17.793 -20.495 1.00 46.22 105 ASN A N 1
ATOM 831 C CA . ASN A 1 105 ? 3.901 18.746 -21.511 1.00 46.22 105 ASN A CA 1
ATOM 832 C C . ASN A 1 105 ? 2.936 19.941 -21.554 1.00 46.22 105 ASN A C 1
ATOM 834 O O . ASN A 1 105 ? 2.361 20.266 -22.593 1.00 46.22 105 ASN A O 1
ATOM 838 N N . ALA A 1 106 ? 2.734 20.607 -20.417 1.00 43.28 106 ALA A N 1
ATOM 839 C CA . ALA A 1 106 ? 2.048 21.889 -20.377 1.00 43.28 106 ALA A CA 1
ATOM 840 C C . ALA A 1 106 ? 2.977 22.967 -20.965 1.00 43.28 106 ALA A C 1
ATOM 842 O O . ALA A 1 106 ? 3.686 23.673 -20.247 1.00 43.28 106 ALA A O 1
ATOM 843 N N . GLN A 1 107 ? 3.005 23.082 -22.296 1.00 42.50 107 GLN A N 1
ATOM 844 C CA . GLN A 1 107 ? 3.565 24.252 -22.970 1.00 42.50 107 GLN A CA 1
ATOM 845 C C . GLN A 1 107 ? 2.730 25.471 -22.576 1.00 42.50 107 GLN A C 1
ATOM 847 O O . GLN A 1 107 ? 1.584 25.623 -22.999 1.00 42.50 107 GLN A O 1
ATOM 852 N N . LEU A 1 108 ? 3.313 26.335 -21.744 1.00 47.12 108 LEU A N 1
ATOM 853 C CA . LEU A 1 108 ? 2.787 27.673 -21.506 1.00 47.12 108 LEU A CA 1
ATOM 854 C C . LEU A 1 108 ? 2.689 28.395 -22.864 1.00 47.12 108 LEU A C 1
ATOM 856 O O . LEU A 1 108 ? 3.662 28.366 -23.624 1.00 47.12 108 LEU A O 1
ATOM 860 N N . PRO A 1 109 ? 1.540 29.003 -23.209 1.00 37.25 109 PRO A N 1
ATOM 861 C CA . PRO A 1 109 ? 1.414 29.743 -24.454 1.00 37.25 109 PRO A CA 1
ATOM 862 C C . PRO A 1 109 ? 2.385 30.925 -24.431 1.00 37.25 109 PRO A C 1
ATOM 864 O O . PRO A 1 109 ? 2.366 31.738 -23.509 1.00 37.25 109 PRO A O 1
ATOM 867 N N . ASN A 1 110 ? 3.248 30.996 -25.445 1.00 45.41 110 ASN A N 1
ATOM 868 C CA . ASN A 1 110 ? 4.105 32.152 -25.671 1.00 45.41 110 ASN A CA 1
ATOM 869 C C . ASN A 1 110 ? 3.209 33.355 -25.994 1.00 45.41 110 ASN A C 1
ATOM 871 O O . ASN A 1 110 ? 2.525 33.358 -27.020 1.00 45.41 110 ASN A O 1
ATOM 875 N N . GLU A 1 111 ? 3.198 34.353 -25.115 1.00 42.06 111 GLU A N 1
ATOM 876 C CA . GLU A 1 111 ? 2.627 35.664 -25.411 1.00 42.06 111 GLU A CA 1
ATOM 877 C C . GLU A 1 111 ? 3.562 36.378 -26.404 1.00 42.06 111 GLU A C 1
ATOM 879 O O . GLU A 1 111 ? 4.756 36.529 -26.136 1.00 42.06 111 GLU A O 1
ATOM 884 N N . ASN A 1 112 ? 3.019 36.733 -27.575 1.00 48.47 112 ASN A N 1
ATOM 885 C CA . ASN A 1 112 ? 3.665 37.576 -28.590 1.00 48.47 112 ASN A CA 1
ATOM 886 C C . ASN A 1 112 ? 3.499 39.058 -28.251 1.00 48.47 112 ASN A C 1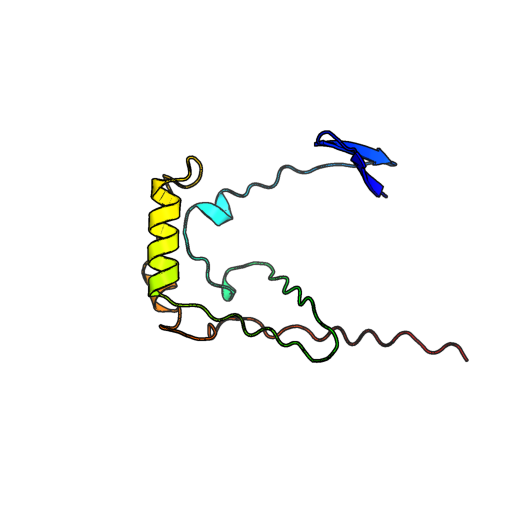
ATOM 888 O O . ASN A 1 112 ? 2.392 39.419 -27.787 1.00 48.47 112 ASN A O 1
#

Mean predicted aligned error: 12.79 Å

Sequence (112 aa):
MSVYLVKGQQYKYSGNVINFAQDVNSIADVLPFKPADLSAILIVSRTGANAIKQFCVCREYDRQALVRLKQNHIYYRDITIDKLSLKTLPKDGIPEDMPHALEDNAQLPNEN

Foldseek 3Di:
DDWDQDPPRDIDDDDDDDDDDDDCCVCQQEDDDFPVVDPDDDDDDPDDDPPPPADKDALVVRVVVLVVCLVPPPSNVNHHYDPVSSVQHDNIGHRPRDDDDPPPPPDDDDDD

pLDDT: mean 75.6, std 14.96, range [37.25, 94.69]